Protein AF-A0A6P0YNG4-F1 (afdb_monomer_lite)

Structure (mmCIF, N/CA/C/O backbone):
data_AF-A0A6P0YNG4-F1
#
_entry.id   AF-A0A6P0YNG4-F1
#
loop_
_atom_site.group_PDB
_atom_site.id
_atom_site.type_symbol
_atom_site.label_atom_id
_atom_site.label_alt_id
_atom_site.label_comp_id
_atom_site.label_asym_id
_atom_site.label_entity_id
_atom_site.label_seq_id
_atom_site.pdbx_PDB_ins_code
_atom_site.Cartn_x
_atom_site.Cartn_y
_atom_site.Cartn_z
_atom_site.occupancy
_atom_site.B_iso_or_equiv
_atom_site.auth_seq_id
_atom_site.auth_comp_id
_atom_site.auth_asym_id
_atom_site.auth_atom_id
_atom_site.pdbx_PDB_model_num
ATOM 1 N N . MET A 1 1 ? 4.344 13.068 -18.968 1.00 61.72 1 MET A N 1
ATOM 2 C CA . MET A 1 1 ? 5.158 12.543 -17.859 1.00 61.72 1 MET A CA 1
ATOM 3 C C . MET A 1 1 ? 4.229 11.834 -16.892 1.00 61.72 1 MET A C 1
ATOM 5 O O . MET A 1 1 ? 3.280 12.461 -16.427 1.00 61.72 1 MET A O 1
ATOM 9 N N . ASN A 1 2 ? 4.419 10.535 -16.676 1.00 89.81 2 ASN A N 1
ATOM 10 C CA . ASN A 1 2 ? 3.610 9.762 -15.731 1.00 89.81 2 ASN A CA 1
ATOM 11 C C . ASN A 1 2 ? 4.090 9.987 -14.276 1.00 89.81 2 ASN A C 1
ATOM 13 O O . ASN A 1 2 ? 5.117 10.626 -14.043 1.00 89.81 2 ASN A O 1
ATOM 17 N N . TYR A 1 3 ? 3.338 9.497 -13.284 1.00 93.81 3 TYR A N 1
ATOM 18 C CA . TYR A 1 3 ? 3.680 9.674 -11.864 1.00 93.81 3 TYR A CA 1
ATOM 19 C C . TYR A 1 3 ? 5.103 9.185 -11.528 1.00 93.81 3 TYR A C 1
ATOM 21 O O . TYR A 1 3 ? 5.861 9.910 -10.890 1.00 93.81 3 TYR A O 1
ATOM 29 N N . ARG A 1 4 ? 5.492 7.996 -12.003 1.00 93.75 4 ARG A N 1
ATOM 30 C CA . ARG A 1 4 ? 6.795 7.372 -11.709 1.00 93.75 4 ARG A CA 1
ATOM 31 C C . ARG A 1 4 ? 7.949 8.103 -12.399 1.00 93.75 4 ARG A C 1
ATOM 33 O O . ARG A 1 4 ? 8.972 8.341 -11.767 1.00 93.75 4 ARG A O 1
ATOM 40 N N . GLU A 1 5 ? 7.759 8.533 -13.645 1.00 95.81 5 GLU A N 1
ATOM 41 C CA . GLU A 1 5 ? 8.702 9.388 -14.383 1.00 95.81 5 GLU A CA 1
ATOM 42 C C . GLU A 1 5 ? 8.953 10.708 -13.652 1.00 95.81 5 GLU A C 1
ATOM 44 O O . GLU A 1 5 ? 10.097 11.146 -13.532 1.00 95.81 5 GLU A O 1
ATOM 49 N N . LYS A 1 6 ? 7.892 11.339 -13.130 1.00 96.94 6 LYS A N 1
ATOM 50 C CA . LYS A 1 6 ? 8.006 12.592 -12.376 1.00 96.94 6 LYS A CA 1
ATOM 51 C C . LYS A 1 6 ? 8.827 12.397 -11.101 1.00 96.94 6 LYS A C 1
ATOM 53 O O . LYS A 1 6 ? 9.700 13.213 -10.826 1.00 96.94 6 LYS A O 1
ATOM 58 N N . ILE A 1 7 ? 8.574 11.322 -10.353 1.00 96.25 7 ILE A N 1
ATOM 59 C CA . ILE A 1 7 ? 9.344 10.991 -9.146 1.00 96.25 7 ILE A CA 1
ATOM 60 C C . ILE A 1 7 ? 10.812 10.714 -9.495 1.00 96.25 7 ILE A C 1
ATOM 62 O O . ILE A 1 7 ? 11.694 11.268 -8.847 1.00 96.25 7 ILE A O 1
ATOM 66 N N . ALA A 1 8 ? 11.087 9.922 -10.537 1.00 96.94 8 ALA A N 1
ATOM 67 C CA . ALA A 1 8 ? 12.456 9.647 -10.979 1.00 96.94 8 ALA A CA 1
ATOM 68 C C . ALA A 1 8 ? 13.207 10.944 -11.324 1.00 96.94 8 ALA A C 1
ATOM 70 O O . ALA A 1 8 ? 14.304 11.177 -10.822 1.00 96.94 8 ALA A O 1
ATOM 71 N N . SER A 1 9 ? 12.566 11.847 -12.072 1.00 96.56 9 SER A N 1
ATOM 72 C CA . SER A 1 9 ? 13.126 13.162 -12.395 1.00 96.56 9 SER A CA 1
ATOM 73 C C . SER A 1 9 ? 13.377 14.027 -11.154 1.00 96.56 9 SER A C 1
ATOM 75 O O . SER A 1 9 ? 14.436 14.640 -11.052 1.00 96.56 9 SER A O 1
ATOM 77 N N . GLN A 1 10 ? 12.451 14.052 -10.188 1.00 97.50 10 GLN A N 1
ATOM 78 C CA . GLN A 1 10 ? 12.618 14.792 -8.928 1.00 97.50 10 GLN A CA 1
ATOM 79 C C . GLN A 1 10 ? 13.771 14.261 -8.068 1.00 97.50 10 GLN A C 1
ATOM 81 O O . GLN A 1 10 ? 14.390 15.027 -7.335 1.00 97.50 10 GLN A O 1
ATOM 86 N N . LEU A 1 11 ? 14.056 12.962 -8.162 1.00 97.12 11 LEU A N 1
ATOM 87 C CA . LEU A 1 11 ? 15.151 12.299 -7.456 1.00 97.12 11 LEU A CA 1
ATOM 88 C C . LEU A 1 11 ? 16.464 12.284 -8.254 1.00 97.12 11 LEU A C 1
ATOM 90 O O . LEU A 1 11 ? 17.444 11.719 -7.776 1.00 97.12 11 LEU A O 1
ATOM 94 N N . ASN A 1 12 ? 16.498 12.897 -9.445 1.00 97.31 12 ASN A N 1
ATOM 95 C CA . ASN A 1 12 ? 17.635 12.858 -10.368 1.00 97.31 12 ASN A CA 1
ATOM 96 C C . ASN A 1 12 ? 18.085 11.418 -10.704 1.00 97.31 12 ASN A C 1
ATOM 98 O O . ASN A 1 12 ? 19.274 11.102 -10.700 1.00 97.31 12 ASN A O 1
ATOM 102 N N . LEU A 1 13 ? 17.110 10.540 -10.954 1.00 96.88 13 LEU A N 1
ATOM 103 C CA . LEU A 1 13 ? 17.298 9.149 -11.359 1.00 96.88 13 LEU A CA 1
ATOM 104 C C . LEU A 1 13 ? 16.816 8.942 -12.796 1.00 96.88 13 LEU A C 1
ATOM 106 O O . LEU A 1 13 ? 15.804 9.514 -13.210 1.00 96.88 13 LEU A O 1
ATOM 110 N N . ASP A 1 14 ? 17.486 8.048 -13.520 1.00 96.81 14 ASP A N 1
ATOM 111 C CA . ASP A 1 14 ? 16.988 7.569 -14.805 1.00 96.81 14 ASP A CA 1
ATOM 112 C C . ASP A 1 14 ? 15.690 6.786 -14.597 1.00 96.81 14 ASP A C 1
ATOM 114 O O . ASP A 1 14 ? 15.606 5.853 -13.791 1.00 96.81 14 ASP A O 1
ATOM 118 N N . PHE A 1 15 ? 14.651 7.167 -15.334 1.00 96.00 15 PHE A N 1
ATOM 119 C CA . PHE A 1 15 ? 13.383 6.459 -15.284 1.00 96.00 15 PHE A CA 1
ATOM 120 C C . PHE A 1 15 ? 13.470 5.123 -16.031 1.00 96.00 15 PHE A C 1
ATOM 122 O O . PHE A 1 15 ? 13.909 5.061 -17.179 1.00 96.00 15 PHE A O 1
ATOM 129 N N . SER A 1 16 ? 12.973 4.054 -15.405 1.00 94.62 16 SER A N 1
ATOM 130 C CA . SER A 1 16 ? 12.735 2.778 -16.073 1.00 94.62 16 SER A CA 1
ATOM 131 C C . SER A 1 16 ? 11.627 1.984 -15.389 1.00 94.62 16 SER A C 1
ATOM 133 O O . SER A 1 16 ? 11.628 1.797 -14.173 1.00 94.62 16 SER A O 1
ATOM 135 N N . ASP A 1 17 ? 10.731 1.436 -16.206 1.00 94.31 17 ASP A N 1
ATOM 136 C CA . ASP A 1 17 ? 9.684 0.503 -15.787 1.00 94.31 17 ASP A CA 1
ATOM 137 C C .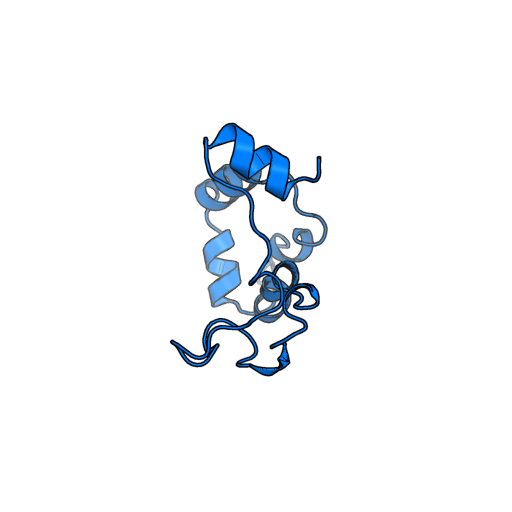 ASP A 1 17 ? 9.936 -0.927 -16.283 1.00 94.31 17 ASP A C 1
ATOM 139 O O . ASP A 1 17 ? 9.049 -1.774 -16.214 1.00 94.31 17 ASP A O 1
ATOM 143 N N . ALA A 1 18 ? 11.160 -1.243 -16.725 1.00 93.00 18 ALA A N 1
ATOM 144 C CA . ALA A 1 18 ? 11.504 -2.547 -17.303 1.00 93.00 18 ALA A CA 1
ATOM 145 C C . ALA A 1 18 ? 11.132 -3.755 -16.410 1.00 93.00 18 ALA A C 1
ATOM 147 O O . ALA A 1 18 ? 10.891 -4.850 -16.915 1.00 93.00 18 ALA A O 1
ATOM 148 N N . GLY A 1 19 ? 11.063 -3.561 -15.088 1.00 90.81 19 GLY A N 1
ATOM 149 C CA . GLY A 1 19 ? 10.678 -4.584 -14.112 1.00 90.81 19 GLY A CA 1
ATOM 150 C C . GLY A 1 19 ? 9.296 -4.410 -13.476 1.00 90.81 19 GLY A C 1
ATOM 151 O O . GLY A 1 19 ? 8.995 -5.141 -12.539 1.00 90.81 19 GLY A O 1
ATOM 152 N N . ILE A 1 20 ? 8.459 -3.465 -13.923 1.00 92.12 20 ILE A N 1
ATOM 153 C CA . ILE A 1 20 ? 7.230 -3.072 -13.203 1.00 92.12 20 ILE A CA 1
ATOM 154 C C . ILE A 1 20 ? 6.236 -4.225 -12.987 1.00 92.12 20 ILE A C 1
ATOM 156 O O . ILE A 1 20 ? 5.536 -4.257 -11.980 1.00 92.12 20 ILE A O 1
ATOM 160 N N . ASN A 1 21 ? 6.198 -5.181 -13.915 1.00 93.88 21 ASN A N 1
ATOM 161 C CA . ASN A 1 21 ? 5.291 -6.327 -13.882 1.00 93.88 21 ASN A CA 1
ATOM 162 C C . ASN A 1 21 ? 5.922 -7.604 -13.316 1.00 93.88 21 ASN A C 1
ATOM 164 O O . ASN A 1 21 ? 5.244 -8.626 -13.253 1.00 93.88 21 ASN A O 1
ATOM 168 N N . GLN A 1 22 ? 7.200 -7.576 -12.940 1.00 91.00 22 GLN A N 1
ATOM 169 C CA . GLN A 1 22 ? 7.938 -8.775 -12.554 1.00 91.00 22 GLN A CA 1
ATOM 170 C C . GLN A 1 22 ? 7.946 -8.961 -11.040 1.00 91.00 22 GLN A C 1
ATOM 172 O O . GLN A 1 22 ? 8.206 -8.023 -10.286 1.00 91.00 22 GLN A O 1
ATOM 177 N N . VAL A 1 23 ? 7.763 -10.204 -10.601 1.00 87.69 23 VAL A N 1
ATOM 178 C CA . VAL A 1 23 ? 8.026 -10.608 -9.218 1.00 87.69 23 VAL A CA 1
ATOM 179 C C . VAL A 1 23 ? 9.368 -11.313 -9.190 1.00 87.69 23 VAL A C 1
ATOM 181 O O . VAL A 1 23 ? 9.537 -12.385 -9.773 1.00 87.69 23 VAL A O 1
ATOM 184 N N . LYS A 1 24 ? 10.348 -10.703 -8.516 1.00 83.44 24 LYS A N 1
ATOM 185 C CA . LYS A 1 24 ? 11.690 -11.281 -8.402 1.00 83.44 24 LYS A CA 1
ATOM 186 C C . LYS A 1 24 ? 11.616 -12.676 -7.775 1.00 83.44 24 LYS A C 1
ATOM 188 O O . LYS A 1 24 ? 10.914 -12.899 -6.794 1.00 83.44 24 LYS A O 1
ATOM 193 N N . ALA A 1 25 ? 12.370 -13.613 -8.349 1.00 80.25 25 ALA A N 1
ATOM 194 C CA . ALA A 1 25 ? 12.473 -14.976 -7.830 1.00 80.25 25 ALA A CA 1
ATOM 195 C C . ALA A 1 25 ? 13.232 -15.020 -6.491 1.00 80.25 25 ALA A C 1
ATOM 197 O O . ALA A 1 25 ? 12.991 -15.890 -5.656 1.00 80.25 25 ALA A O 1
ATOM 198 N N . GLN A 1 26 ? 14.141 -14.067 -6.281 1.00 79.81 26 GLN A N 1
ATOM 199 C CA . GLN A 1 26 ? 14.871 -13.882 -5.034 1.00 79.81 26 GLN A CA 1
ATOM 200 C C . GLN A 1 26 ? 13.889 -13.554 -3.899 1.00 79.81 26 GLN A C 1
ATOM 202 O O . GLN A 1 26 ? 13.078 -12.642 -4.024 1.00 79.81 26 GLN A O 1
ATOM 207 N N . GLY A 1 27 ? 13.948 -14.308 -2.798 1.00 73.31 27 GLY A N 1
ATOM 208 C CA . GLY A 1 27 ? 12.992 -14.186 -1.688 1.00 73.31 27 GLY A CA 1
ATOM 209 C C . GLY A 1 27 ? 11.657 -14.912 -1.914 1.00 73.31 27 GLY A C 1
ATOM 210 O O . GLY A 1 27 ? 10.766 -14.818 -1.076 1.00 73.31 27 GLY A O 1
ATOM 211 N N . GLY A 1 28 ? 11.499 -15.637 -3.030 1.00 70.69 28 GLY A N 1
ATOM 212 C CA . GLY A 1 28 ? 10.364 -16.534 -3.288 1.00 70.69 28 GLY A CA 1
ATOM 213 C C . GLY A 1 28 ? 8.998 -15.858 -3.459 1.00 70.69 28 GLY A C 1
ATOM 214 O O . GLY A 1 28 ? 7.996 -16.555 -3.591 1.00 70.69 28 GLY A O 1
ATOM 215 N N . GLY A 1 29 ? 8.935 -14.523 -3.447 1.00 68.75 29 GLY A N 1
ATOM 216 C CA . GLY A 1 29 ? 7.671 -13.782 -3.405 1.00 68.75 29 GLY A CA 1
ATOM 217 C C . GLY A 1 29 ? 6.921 -13.913 -2.072 1.00 68.75 29 GLY A C 1
ATOM 218 O O . GLY A 1 29 ? 5.726 -13.643 -2.026 1.00 68.75 29 GLY A O 1
ATOM 219 N N . SER A 1 30 ? 7.598 -14.328 -0.992 1.00 61.19 30 SER A N 1
ATOM 220 C CA . SER A 1 30 ? 6.972 -14.667 0.298 1.00 61.19 30 SER A CA 1
ATOM 221 C C . SER A 1 30 ? 6.263 -13.500 0.991 1.00 61.19 30 SER A C 1
ATOM 223 O O . SER A 1 30 ? 5.320 -13.722 1.743 1.00 61.19 30 SER A O 1
ATOM 225 N N . SER A 1 31 ? 6.672 -12.259 0.718 1.00 60.59 31 SER A N 1
ATOM 226 C CA . SER A 1 31 ? 6.005 -11.054 1.232 1.00 60.59 31 SER A CA 1
ATOM 227 C C . SER A 1 31 ? 4.684 -10.733 0.517 1.00 60.59 31 SER A C 1
ATOM 229 O O . SER A 1 31 ? 4.005 -9.778 0.895 1.00 60.59 31 SER A O 1
ATOM 231 N N . PHE A 1 32 ? 4.3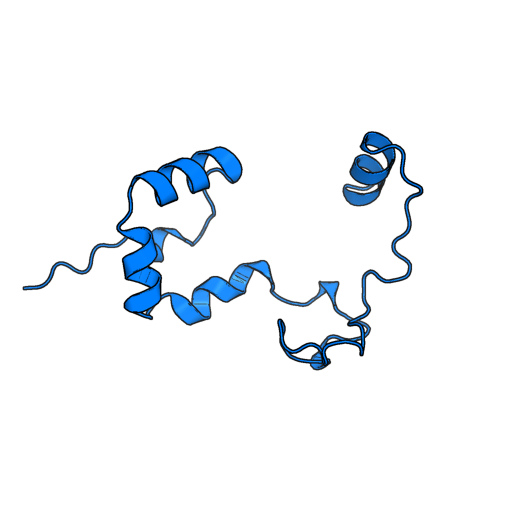37 -11.490 -0.531 1.00 70.62 32 PHE A N 1
ATOM 232 C CA . PHE A 1 32 ? 3.184 -11.294 -1.414 1.00 70.62 32 PHE A CA 1
ATOM 233 C C . PHE A 1 32 ? 2.436 -12.625 -1.644 1.00 70.62 32 PHE A C 1
ATOM 235 O O . PHE A 1 32 ? 2.567 -13.557 -0.858 1.00 70.62 32 PHE A O 1
ATOM 242 N N . GLU A 1 33 ? 1.653 -12.746 -2.721 1.00 78.25 33 GLU A N 1
ATOM 243 C CA . GLU A 1 33 ? 1.003 -14.005 -3.139 1.00 78.25 33 GLU A CA 1
ATOM 244 C C . GLU A 1 33 ? 1.986 -14.938 -3.888 1.00 78.25 33 GLU A C 1
ATOM 246 O O . GLU A 1 33 ? 1.695 -15.490 -4.951 1.00 78.25 33 GLU A O 1
ATOM 251 N N . GLY A 1 34 ? 3.218 -15.067 -3.384 1.00 82.94 34 GLY A N 1
ATOM 252 C CA . GLY A 1 34 ? 4.283 -15.800 -4.067 1.00 82.94 34 GLY A CA 1
ATOM 253 C C . GLY A 1 34 ? 4.619 -15.187 -5.431 1.00 82.94 34 GLY A C 1
ATOM 254 O O . GLY A 1 34 ? 4.847 -13.983 -5.551 1.00 82.94 34 GLY A O 1
ATOM 255 N N . ARG A 1 35 ? 4.663 -16.023 -6.477 1.00 85.44 35 ARG A N 1
ATOM 256 C CA . ARG A 1 35 ? 4.935 -15.611 -7.870 1.00 85.44 35 ARG A CA 1
ATOM 257 C C . ARG A 1 35 ? 3.705 -15.668 -8.779 1.00 85.44 35 ARG A C 1
ATOM 259 O O . ARG A 1 35 ? 3.857 -15.579 -9.992 1.00 85.44 35 ARG A O 1
ATOM 266 N N . GLU A 1 36 ? 2.498 -15.789 -8.221 1.00 89.31 36 GLU A N 1
ATOM 267 C CA . GLU A 1 36 ? 1.255 -15.880 -9.008 1.00 89.31 36 GLU A CA 1
ATOM 268 C C . GLU A 1 36 ? 1.078 -14.691 -9.967 1.00 89.31 36 GLU A C 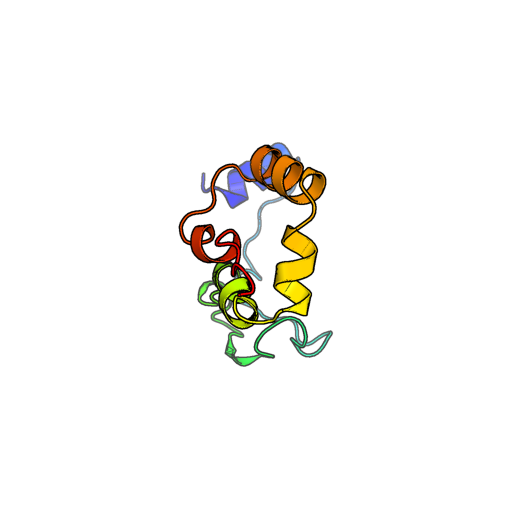1
ATOM 270 O O . GLU A 1 36 ? 0.571 -14.842 -11.080 1.00 89.31 36 GLU A O 1
ATOM 275 N N . PHE A 1 37 ? 1.534 -13.509 -9.551 1.00 90.12 37 PHE A N 1
ATOM 276 C CA . PHE A 1 37 ? 1.444 -12.276 -10.328 1.00 90.12 37 PHE A CA 1
ATOM 277 C C . PHE A 1 37 ? 2.720 -11.923 -11.101 1.00 90.12 37 PHE A C 1
ATOM 279 O O . PHE A 1 37 ? 2.859 -10.790 -11.559 1.00 90.12 37 PHE A O 1
ATOM 286 N N . ASP A 1 38 ? 3.655 -12.855 -11.287 1.00 91.50 38 ASP A N 1
ATOM 287 C CA . ASP A 1 38 ? 4.804 -12.602 -12.158 1.00 91.50 38 ASP A CA 1
ATOM 288 C C . ASP A 1 38 ? 4.353 -12.358 -13.610 1.00 91.50 38 ASP A C 1
ATOM 290 O O . ASP A 1 38 ? 3.500 -13.064 -14.146 1.00 91.50 38 ASP A O 1
ATOM 294 N N . GLY A 1 39 ? 4.869 -11.296 -14.230 1.00 92.88 39 GLY A N 1
ATOM 295 C CA . GLY A 1 39 ? 4.395 -10.780 -15.519 1.00 92.88 39 GLY A CA 1
ATOM 296 C C . GLY A 1 39 ? 3.121 -9.923 -15.446 1.00 92.88 39 GLY A C 1
ATOM 297 O O . GLY A 1 39 ? 2.751 -9.307 -16.445 1.00 92.88 39 GLY A O 1
ATOM 298 N N . LYS A 1 40 ? 2.477 -9.820 -14.278 1.00 93.62 40 LYS A N 1
ATOM 299 C CA . LYS A 1 40 ? 1.251 -9.036 -14.044 1.00 93.62 40 LYS A CA 1
ATOM 300 C C . LYS A 1 40 ? 1.240 -8.343 -12.673 1.00 93.62 40 LYS A C 1
ATOM 302 O O . LYS A 1 40 ? 0.174 -8.128 -12.100 1.00 93.62 40 LYS A O 1
ATOM 307 N N . ALA A 1 41 ? 2.410 -7.978 -12.138 1.00 90.50 41 ALA A N 1
ATOM 308 C CA . ALA A 1 41 ? 2.536 -7.506 -10.754 1.00 90.50 41 ALA A CA 1
ATOM 309 C C . ALA A 1 41 ? 1.704 -6.251 -10.440 1.00 90.50 41 ALA A C 1
ATOM 311 O O . ALA A 1 41 ? 1.216 -6.107 -9.323 1.00 90.50 41 ALA A O 1
ATOM 312 N N . VAL A 1 42 ? 1.456 -5.380 -11.424 1.00 91.06 42 VAL A N 1
ATOM 313 C CA . VAL A 1 42 ? 0.590 -4.195 -11.251 1.00 91.06 42 VAL A CA 1
ATOM 314 C C . VAL A 1 42 ? -0.876 -4.535 -10.964 1.00 91.06 42 VAL A C 1
ATOM 316 O O . VAL A 1 42 ? -1.623 -3.666 -10.529 1.00 91.06 42 VAL A O 1
ATOM 319 N N . GLN A 1 43 ? -1.300 -5.779 -11.210 1.00 93.06 43 GLN A N 1
ATOM 320 C CA . GLN A 1 43 ? -2.649 -6.260 -10.902 1.00 93.06 43 GLN A CA 1
ATOM 321 C C . GLN A 1 43 ? -2.783 -6.753 -9.451 1.00 93.06 43 GLN A C 1
ATOM 323 O O . GLN A 1 43 ? -3.901 -7.025 -9.012 1.00 93.06 43 GLN A O 1
ATOM 328 N N . MET A 1 44 ? -1.678 -6.871 -8.700 1.00 90.75 44 MET A N 1
ATOM 329 C CA . MET A 1 44 ? -1.730 -7.243 -7.286 1.00 90.75 44 MET A CA 1
ATOM 330 C C . MET A 1 44 ? -2.466 -6.176 -6.477 1.00 90.75 44 MET A C 1
ATOM 332 O O . MET A 1 44 ? -2.138 -4.988 -6.531 1.00 90.75 44 MET A O 1
ATOM 336 N N . LYS A 1 45 ? -3.391 -6.604 -5.619 1.00 90.12 45 LYS A N 1
ATOM 337 C CA . LYS A 1 45 ? -4.141 -5.706 -4.732 1.00 90.12 45 LYS A CA 1
ATOM 338 C C . LYS A 1 45 ? -3.359 -5.385 -3.458 1.00 90.12 45 LYS A C 1
ATOM 340 O O . LYS A 1 45 ? -3.821 -5.608 -2.342 1.00 90.12 45 LYS A O 1
ATOM 345 N N . VAL A 1 46 ? -2.147 -4.852 -3.614 1.00 87.12 46 VAL A N 1
ATOM 346 C CA . VAL A 1 46 ? -1.222 -4.617 -2.490 1.00 87.12 46 VAL A CA 1
ATOM 347 C C . VAL A 1 46 ? -1.778 -3.646 -1.442 1.00 87.12 46 VAL A C 1
ATOM 349 O O . VAL A 1 46 ? -1.452 -3.779 -0.266 1.00 87.12 46 VAL A O 1
ATOM 352 N N . LEU A 1 47 ? -2.652 -2.721 -1.854 1.00 88.06 47 LEU A N 1
ATOM 353 C CA . LEU A 1 47 ? -3.300 -1.740 -0.976 1.00 88.06 47 LEU A CA 1
ATOM 354 C C . LEU A 1 47 ? -4.506 -2.302 -0.207 1.00 88.06 47 LEU A C 1
ATOM 356 O O . LEU A 1 47 ? -4.948 -1.681 0.751 1.00 88.06 47 LEU A O 1
ATOM 360 N N . ASP A 1 48 ? -5.020 -3.474 -0.584 1.00 90.50 48 ASP A N 1
ATOM 361 C CA . ASP A 1 48 ? -6.190 -4.095 0.049 1.00 90.50 48 ASP A CA 1
ATOM 362 C C . ASP A 1 48 ? -5.818 -5.119 1.132 1.00 90.50 48 ASP A C 1
ATOM 364 O O . ASP A 1 48 ? -6.697 -5.670 1.790 1.00 90.50 48 ASP A O 1
ATOM 368 N N . ARG A 1 49 ? -4.525 -5.397 1.343 1.00 88.56 49 ARG A N 1
ATOM 369 C CA . ARG A 1 49 ? -4.068 -6.490 2.224 1.00 88.56 49 ARG A CA 1
ATOM 370 C C . ARG A 1 49 ? -4.458 -6.329 3.685 1.00 88.56 49 ARG A C 1
ATOM 372 O O . ARG A 1 49 ? -4.627 -7.330 4.374 1.00 88.56 49 ARG A O 1
ATOM 379 N N . TRP A 1 50 ? -4.635 -5.094 4.145 1.00 90.12 50 TRP A N 1
ATOM 380 C CA . TRP A 1 50 ? -5.118 -4.812 5.495 1.00 90.12 50 TRP A CA 1
ATOM 381 C C . TRP A 1 50 ? -6.480 -5.472 5.768 1.00 90.12 50 TRP A C 1
ATOM 383 O O . TRP A 1 50 ? -6.750 -5.837 6.906 1.00 90.12 50 TRP A O 1
ATOM 393 N N . LYS A 1 51 ? -7.306 -5.706 4.733 1.00 92.06 51 LYS A N 1
ATOM 394 C CA . LYS A 1 51 ? -8.633 -6.333 4.863 1.00 92.06 51 LYS A CA 1
ATOM 395 C C . LYS A 1 51 ? -8.565 -7.738 5.453 1.00 92.06 51 LYS A C 1
ATOM 397 O O . LYS A 1 51 ? -9.462 -8.123 6.188 1.00 92.06 51 LYS A O 1
ATOM 402 N N . VAL A 1 52 ? -7.487 -8.480 5.185 1.00 90.94 52 VAL A N 1
ATOM 403 C CA . VAL A 1 52 ? -7.265 -9.824 5.754 1.00 90.94 52 VAL A CA 1
ATOM 404 C C . VAL A 1 52 ? -7.102 -9.771 7.277 1.00 90.94 52 VAL A C 1
ATOM 406 O O . VAL A 1 52 ? -7.413 -10.734 7.967 1.00 90.94 52 VAL A O 1
ATOM 409 N N . PHE A 1 53 ? -6.642 -8.637 7.804 1.00 90.62 53 PHE A N 1
ATOM 410 C CA . PHE A 1 53 ? -6.402 -8.426 9.229 1.00 90.62 53 PHE A CA 1
ATOM 411 C C . PHE A 1 53 ? -7.497 -7.602 9.906 1.00 90.62 53 PHE A C 1
ATOM 413 O O . PHE A 1 53 ? -7.408 -7.367 11.106 1.00 90.62 53 PHE A O 1
ATOM 420 N N . ALA A 1 54 ? -8.520 -7.160 9.169 1.00 90.94 54 ALA A N 1
ATOM 421 C CA . ALA A 1 54 ? -9.531 -6.236 9.681 1.00 90.94 54 ALA A CA 1
ATOM 422 C C . ALA A 1 54 ? -10.322 -6.791 10.876 1.00 90.94 54 ALA A C 1
ATOM 424 O O . ALA A 1 54 ? -10.861 -6.017 11.658 1.00 90.94 54 ALA A O 1
ATOM 425 N N . GLU A 1 55 ? -10.350 -8.114 11.033 1.00 90.19 55 GLU A N 1
ATOM 426 C CA . GLU A 1 55 ? -10.997 -8.811 12.147 1.00 90.19 55 GLU A CA 1
ATOM 427 C C . GLU A 1 55 ? -9.988 -9.435 13.131 1.00 90.19 55 GLU A C 1
ATOM 429 O O . GLU A 1 55 ? -10.395 -10.060 14.107 1.00 90.19 55 GLU A O 1
ATOM 434 N N . ASP A 1 56 ? -8.672 -9.289 12.912 1.00 92.69 56 ASP A N 1
ATOM 435 C CA . ASP A 1 56 ? -7.649 -9.835 13.815 1.00 92.69 56 ASP A CA 1
ATOM 436 C C . ASP A 1 56 ? -7.495 -8.928 15.051 1.00 92.69 56 ASP A C 1
ATOM 438 O O . ASP A 1 56 ? -6.989 -7.804 14.928 1.00 92.69 56 ASP A O 1
ATOM 442 N N . PRO A 1 57 ? -7.830 -9.398 16.270 1.00 91.06 57 PRO A N 1
ATOM 443 C CA . PRO A 1 57 ? -7.763 -8.567 17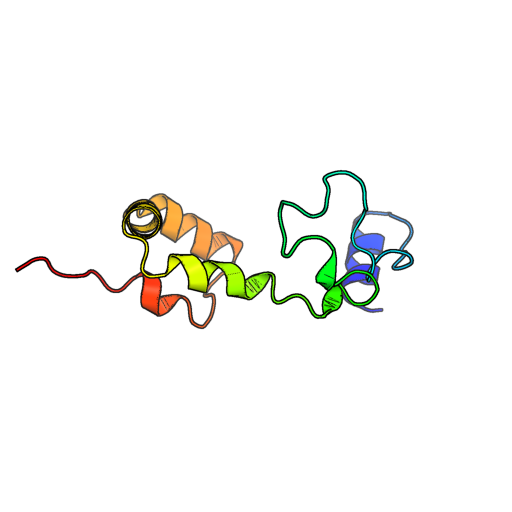.472 1.00 91.06 57 PRO A CA 1
ATOM 444 C C . PRO A 1 57 ? -6.353 -8.049 17.776 1.00 91.06 57 PRO A C 1
ATOM 446 O O . PRO A 1 57 ? -6.193 -6.986 18.372 1.00 91.06 57 PRO A O 1
ATOM 449 N N . ARG A 1 58 ? -5.306 -8.780 17.370 1.00 91.88 58 ARG A N 1
ATOM 450 C CA . ARG A 1 58 ? -3.911 -8.367 17.580 1.00 91.88 58 ARG A CA 1
ATOM 451 C C . ARG A 1 58 ? -3.552 -7.196 16.680 1.00 91.88 58 ARG A C 1
ATOM 453 O O . ARG A 1 58 ? -2.797 -6.330 17.107 1.00 91.88 58 ARG A O 1
ATOM 460 N N . TYR A 1 59 ? -4.082 -7.183 15.458 1.00 91.19 59 TYR A N 1
ATOM 461 C CA . TYR A 1 59 ? -3.899 -6.085 14.518 1.00 91.19 59 TYR A CA 1
ATOM 462 C C . TYR A 1 59 ? -4.681 -4.851 14.969 1.00 91.19 59 TYR A C 1
ATOM 464 O O . TYR A 1 59 ? -4.099 -3.775 15.073 1.00 91.19 59 TYR A O 1
ATOM 472 N N . LEU A 1 60 ? -5.956 -5.023 15.332 1.00 91.00 60 LEU A N 1
ATOM 473 C CA . LEU A 1 60 ? -6.804 -3.934 15.826 1.00 91.00 60 LEU A CA 1
ATOM 474 C C . LEU A 1 60 ? -6.227 -3.278 17.085 1.00 91.00 60 LEU A C 1
ATOM 476 O O . LEU A 1 60 ? -6.193 -2.056 17.178 1.00 91.00 60 LEU A O 1
ATOM 480 N N . LYS A 1 61 ? -5.647 -4.064 17.998 1.00 91.31 61 LYS A N 1
ATOM 481 C CA . LYS A 1 61 ? -4.974 -3.540 19.195 1.00 91.31 61 LYS A CA 1
ATOM 482 C C . LYS A 1 61 ? -3.805 -2.593 18.886 1.00 91.31 61 LYS A C 1
ATOM 484 O O . LYS A 1 61 ? -3.494 -1.728 19.697 1.00 91.31 61 LYS A O 1
ATOM 489 N N . LEU A 1 62 ? -3.139 -2.728 17.734 1.00 89.69 62 LEU A N 1
ATOM 490 C CA . LEU A 1 62 ? -2.090 -1.779 17.325 1.00 89.69 62 LEU A CA 1
ATOM 491 C C . LEU A 1 62 ? -2.670 -0.397 16.991 1.00 89.69 62 LEU A C 1
ATOM 493 O O . LEU A 1 62 ? -1.963 0.604 17.096 1.00 89.69 62 LEU A O 1
ATOM 497 N N . LEU A 1 63 ? -3.943 -0.352 16.590 1.00 90.00 63 LEU A N 1
ATOM 498 C CA . LEU A 1 63 ? -4.669 0.860 16.223 1.00 90.00 63 LEU A CA 1
ATOM 499 C C . LEU A 1 63 ? -5.298 1.566 17.432 1.00 90.00 63 LEU A C 1
ATOM 501 O O . LEU A 1 63 ? -5.679 2.723 17.307 1.00 90.00 63 LEU A O 1
ATOM 505 N N . ASP A 1 64 ? -5.323 0.935 18.612 1.00 88.38 64 ASP A N 1
ATOM 506 C CA . ASP A 1 64 ? -5.722 1.577 19.878 1.00 88.38 64 ASP A CA 1
ATOM 507 C C . ASP A 1 64 ? -4.700 2.620 20.380 1.00 88.38 64 ASP A C 1
ATOM 509 O O . ASP A 1 64 ? -4.890 3.240 21.427 1.00 88.38 64 ASP A O 1
ATOM 513 N N . ASN A 1 65 ? -3.600 2.822 19.652 1.00 90.94 65 ASN A N 1
ATOM 514 C CA . ASN A 1 65 ? -2.611 3.851 19.937 1.00 90.94 65 ASN A CA 1
ATOM 515 C C . ASN A 1 65 ? -2.927 5.139 19.154 1.00 90.94 65 ASN A C 1
ATOM 517 O O . ASN A 1 65 ? -2.760 5.200 17.934 1.00 90.94 65 ASN A O 1
ATOM 521 N N . GLU A 1 66 ? -3.332 6.192 19.869 1.00 91.00 66 GLU A N 1
ATOM 522 C CA . GLU A 1 66 ? -3.676 7.493 19.279 1.00 91.00 66 GLU A CA 1
ATOM 523 C C . GLU A 1 66 ? -2.524 8.123 18.481 1.00 91.00 66 GLU A C 1
ATOM 525 O O . GLU A 1 66 ? -2.766 8.703 17.424 1.00 91.00 66 GLU A O 1
ATOM 530 N N . GLU A 1 67 ? -1.274 7.955 18.923 1.00 94.69 67 GLU A N 1
ATOM 531 C CA . GLU A 1 67 ? -0.094 8.482 18.228 1.00 94.69 67 GLU A CA 1
ATOM 532 C C . GLU A 1 67 ? 0.086 7.808 16.857 1.00 94.69 67 GLU A C 1
ATOM 534 O O . GLU A 1 67 ? 0.358 8.469 15.852 1.00 94.69 67 GLU A O 1
ATOM 539 N N . VAL A 1 68 ? -0.143 6.492 16.785 1.00 91.69 68 VAL A N 1
ATOM 540 C CA . VAL A 1 68 ? -0.100 5.737 15.521 1.00 91.69 68 VAL A CA 1
ATOM 541 C C . VAL A 1 68 ? -1.168 6.248 14.553 1.00 91.69 68 VAL A C 1
ATOM 543 O O . VAL A 1 68 ? -0.879 6.474 13.373 1.00 91.69 68 VAL A O 1
ATOM 546 N N . LEU A 1 69 ? -2.392 6.473 15.042 1.00 90.69 69 LEU A N 1
ATOM 547 C CA . LEU A 1 69 ? -3.489 6.996 14.226 1.00 90.69 69 LEU A CA 1
ATOM 548 C C . LEU A 1 69 ? -3.219 8.428 13.745 1.00 90.69 69 LEU A C 1
ATOM 550 O O . LEU A 1 69 ? -3.472 8.742 12.577 1.00 90.69 69 LEU A O 1
ATOM 554 N N . GLU A 1 70 ? -2.671 9.285 14.609 1.00 93.31 70 GLU A N 1
ATOM 555 C CA . GLU A 1 70 ? -2.306 10.655 14.254 1.00 93.31 70 GLU A CA 1
ATOM 556 C C . GLU A 1 70 ? -1.252 10.674 13.141 1.00 93.31 70 GLU A C 1
ATOM 558 O O . GLU A 1 70 ? -1.454 11.323 12.107 1.00 93.31 70 GLU A O 1
ATOM 563 N N . TYR A 1 71 ? -0.148 9.937 13.303 1.00 95.31 71 TYR A N 1
ATOM 564 C CA . TYR A 1 71 ? 0.906 9.890 12.289 1.00 95.31 71 TYR A CA 1
ATOM 565 C C . TYR A 1 71 ? 0.413 9.302 10.973 1.00 95.31 71 TYR A C 1
ATOM 567 O O . TYR A 1 71 ? 0.731 9.843 9.911 1.00 95.31 71 TYR A O 1
ATOM 575 N N . SER A 1 72 ? -0.412 8.253 11.022 1.00 92.38 72 SER A N 1
ATOM 576 C CA . SER A 1 72 ? -1.036 7.696 9.821 1.00 92.38 72 SER A CA 1
ATOM 577 C C . SER A 1 72 ? -1.833 8.766 9.070 1.00 92.38 72 SER A C 1
ATOM 579 O O . SER A 1 72 ? -1.630 8.962 7.871 1.00 92.38 72 SER A O 1
ATOM 581 N N . LYS A 1 73 ? -2.676 9.531 9.777 1.00 92.69 73 LYS A N 1
ATOM 582 C CA . LYS A 1 73 ? -3.471 10.615 9.181 1.00 92.69 73 LYS A CA 1
ATOM 583 C C . LYS A 1 73 ? -2.602 11.748 8.633 1.00 92.69 73 LYS A C 1
ATOM 585 O O . LYS A 1 73 ? -2.948 12.338 7.615 1.00 92.69 73 LYS A O 1
ATOM 590 N N . ARG A 1 74 ? -1.476 12.064 9.273 1.00 96.44 74 ARG A N 1
ATOM 591 C CA . ARG A 1 74 ? -0.554 13.115 8.809 1.00 96.44 74 ARG A CA 1
ATOM 592 C C . ARG A 1 74 ? 0.210 12.721 7.548 1.00 96.44 74 ARG A C 1
ATOM 594 O O . ARG A 1 74 ? 0.409 13.569 6.684 1.00 96.44 74 ARG A O 1
ATOM 601 N N . ILE A 1 75 ? 0.644 11.465 7.451 1.00 95.25 75 ILE A N 1
ATOM 602 C CA . ILE A 1 75 ? 1.452 10.970 6.327 1.00 95.25 75 ILE A CA 1
ATOM 603 C C . ILE A 1 75 ? 0.566 10.645 5.123 1.00 95.25 75 ILE A C 1
ATOM 605 O O . ILE A 1 75 ? 0.890 11.024 4.000 1.00 95.25 75 ILE A O 1
ATOM 609 N N . PHE A 1 76 ? -0.545 9.943 5.355 1.00 92.44 76 PHE A N 1
ATOM 610 C CA . PHE A 1 76 ? -1.374 9.380 4.287 1.00 92.44 76 PHE A CA 1
ATOM 611 C C . PHE A 1 76 ? -2.711 10.100 4.102 1.00 92.44 76 PHE A C 1
ATOM 613 O O . PHE A 1 76 ? -3.385 9.886 3.097 1.00 92.44 76 PHE A O 1
ATOM 620 N N . GLY A 1 77 ? -3.106 10.961 5.041 1.00 94.06 77 GLY A N 1
ATOM 621 C CA . GLY A 1 77 ? -4.441 11.543 5.053 1.00 94.06 77 GLY A CA 1
ATOM 622 C C . GLY A 1 77 ? -5.503 10.526 5.465 1.00 94.06 77 GLY A C 1
ATOM 623 O O . GLY A 1 77 ? -5.258 9.588 6.223 1.00 94.06 77 GLY A O 1
ATOM 624 N N . HIS A 1 78 ? -6.718 10.744 4.974 1.00 91.88 78 HIS A N 1
ATOM 625 C CA . HIS A 1 78 ? -7.808 9.789 5.106 1.00 91.88 78 HIS A CA 1
ATOM 626 C C . HIS A 1 78 ? -7.683 8.705 4.028 1.00 91.88 78 HIS A C 1
ATOM 628 O O . HIS A 1 78 ? -7.596 9.032 2.843 1.00 91.88 78 HIS A O 1
ATOM 634 N N . ILE A 1 79 ? -7.693 7.435 4.437 1.00 90.62 79 ILE A N 1
ATOM 635 C CA . ILE A 1 79 ? -7.651 6.285 3.530 1.00 90.62 79 ILE A CA 1
ATOM 636 C C . ILE A 1 79 ? -9.070 5.705 3.441 1.00 90.62 79 ILE A C 1
ATOM 638 O O . ILE A 1 79 ? -9.555 5.167 4.433 1.00 90.62 79 ILE A O 1
ATOM 642 N N . PRO A 1 80 ? -9.748 5.798 2.284 1.00 90.00 80 PRO A N 1
ATOM 643 C CA . PRO A 1 80 ? -11.117 5.313 2.160 1.00 90.00 80 PRO A CA 1
ATOM 644 C C . PRO A 1 80 ? -11.238 3.815 2.446 1.00 90.00 80 PRO A C 1
ATOM 646 O O . PRO A 1 80 ? -10.454 3.007 1.939 1.00 90.00 80 PRO A O 1
ATOM 649 N N . GLY A 1 81 ? -12.260 3.440 3.210 1.00 89.69 81 GLY A N 1
ATOM 650 C CA . GLY A 1 81 ? -12.576 2.054 3.540 1.00 89.69 81 GLY A CA 1
ATOM 651 C C . GLY A 1 81 ? -11.907 1.545 4.816 1.00 89.69 81 GLY A C 1
ATOM 652 O O . GLY A 1 81 ? -12.284 0.473 5.284 1.00 89.69 81 GLY A O 1
ATOM 653 N N . THR A 1 82 ? -10.952 2.276 5.405 1.00 91.19 82 THR A N 1
ATOM 654 C CA . THR A 1 82 ? -10.310 1.869 6.668 1.00 91.19 82 THR A CA 1
ATOM 655 C C . THR A 1 82 ? -11.115 2.252 7.904 1.00 91.19 82 THR A C 1
ATOM 657 O O . THR A 1 82 ? -10.713 1.918 9.013 1.00 91.19 82 THR A O 1
ATOM 660 N N . GLU A 1 83 ? -12.268 2.906 7.751 1.00 89.88 83 GLU A N 1
ATOM 661 C CA . GLU A 1 83 ? -13.130 3.330 8.859 1.00 89.88 83 GLU A CA 1
ATOM 662 C C . GLU A 1 83 ? -13.603 2.139 9.692 1.00 89.88 83 GLU A C 1
ATOM 664 O O . GLU A 1 83 ? -13.736 2.252 10.910 1.00 89.88 83 GLU A O 1
ATOM 669 N N . VAL A 1 84 ? -13.762 0.980 9.043 1.00 89.00 84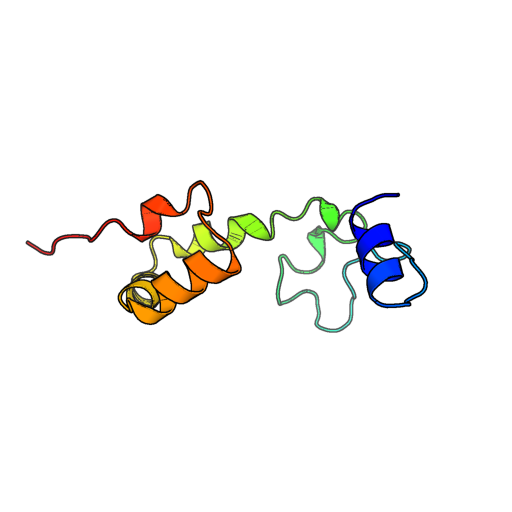 VAL A N 1
ATOM 670 C CA . VAL A 1 84 ? -14.107 -0.292 9.691 1.00 89.00 84 VAL A CA 1
ATOM 671 C C . VAL A 1 84 ? -13.124 -0.664 10.804 1.00 89.00 84 VAL A C 1
ATOM 673 O O . VAL A 1 84 ? -13.537 -1.263 11.793 1.00 89.00 84 VAL A O 1
ATOM 676 N N . LEU A 1 85 ? -11.855 -0.251 10.687 1.00 88.62 85 LEU A N 1
ATOM 677 C CA . LEU A 1 85 ? -10.784 -0.554 11.640 1.00 88.62 85 LEU A CA 1
ATOM 678 C C . LEU A 1 85 ? -10.837 0.293 12.917 1.00 88.62 85 LEU A C 1
ATOM 680 O O . LEU A 1 85 ? -10.168 -0.036 13.890 1.00 88.62 85 LEU A O 1
ATOM 684 N N . TYR A 1 86 ? -11.593 1.394 12.916 1.00 82.56 86 TYR A N 1
ATOM 685 C CA . TYR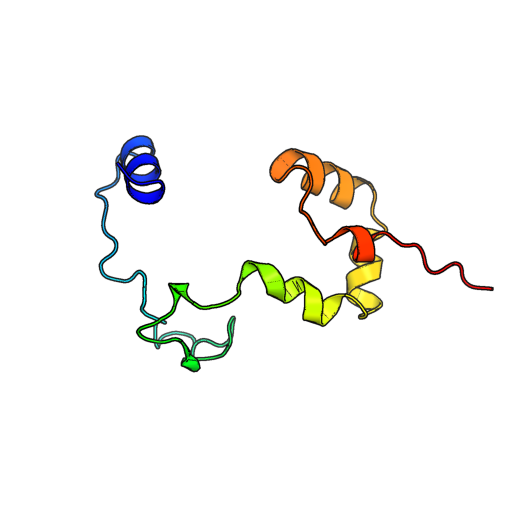 A 1 86 ? -11.671 2.326 14.048 1.00 82.56 86 TYR A CA 1
ATOM 686 C C . TYR A 1 86 ? -12.951 2.150 14.870 1.00 82.56 86 TYR A C 1
ATOM 688 O O . TYR A 1 86 ? -13.172 2.858 15.856 1.00 82.56 86 TYR A O 1
ATOM 696 N N . THR A 1 87 ? -13.812 1.214 14.469 1.00 72.00 87 THR A N 1
ATOM 697 C CA . THR A 1 87 ? -15.043 0.902 15.189 1.00 72.00 87 THR A CA 1
ATOM 698 C C . THR A 1 87 ? -14.678 0.150 16.463 1.00 72.00 87 THR A C 1
ATOM 700 O O . THR A 1 87 ? -14.361 -1.036 16.422 1.00 72.00 87 THR A O 1
ATOM 703 N N . LYS A 1 88 ? -14.688 0.836 17.611 1.00 60.09 88 LYS A N 1
ATOM 704 C CA . LYS A 1 88 ? -14.462 0.184 18.904 1.00 60.09 88 LYS A CA 1
ATOM 705 C C . LYS A 1 88 ? -15.559 -0.855 19.124 1.00 60.09 88 LYS A C 1
ATOM 707 O O . LYS A 1 88 ? -16.722 -0.498 19.299 1.00 60.09 88 LYS A O 1
ATOM 712 N N . SER A 1 89 ? -15.192 -2.133 19.137 1.00 54.25 89 SER A N 1
ATOM 713 C CA . SER A 1 89 ? -16.020 -3.167 19.747 1.00 54.25 89 SER A CA 1
ATOM 714 C C . SER A 1 89 ? -16.125 -2.824 21.229 1.00 54.25 89 SER A C 1
ATOM 716 O O . SER A 1 89 ? -15.164 -3.003 21.975 1.00 54.25 89 SER A O 1
ATOM 718 N N . ASN A 1 90 ? -17.256 -2.249 21.632 1.00 44.00 90 ASN A N 1
ATOM 719 C CA . ASN A 1 90 ? -17.578 -2.036 23.032 1.00 44.00 90 ASN A CA 1
ATOM 720 C C . ASN A 1 90 ? -17.726 -3.433 23.658 1.00 44.00 90 ASN A C 1
ATOM 722 O O . ASN A 1 90 ? -18.629 -4.157 23.235 1.00 44.00 90 ASN A O 1
ATOM 726 N N . PRO A 1 91 ? -16.842 -3.868 24.572 1.00 49.16 91 PRO A N 1
ATOM 727 C CA . PRO A 1 91 ? -17.110 -5.088 25.308 1.00 49.16 91 PRO A CA 1
ATOM 728 C C . PRO A 1 91 ? -18.284 -4.781 26.243 1.00 49.16 91 PRO A C 1
ATOM 730 O O . PRO A 1 91 ? -18.190 -3.859 27.057 1.00 49.16 91 PRO A O 1
ATOM 733 N N . GLU A 1 92 ? -19.398 -5.489 26.060 1.00 38.28 92 GLU A N 1
ATOM 734 C CA . GLU A 1 92 ? -20.419 -5.641 27.106 1.00 38.28 92 GLU A CA 1
ATOM 735 C C . GLU A 1 92 ? -19.851 -6.405 28.309 1.00 38.28 92 GLU A C 1
ATOM 737 O O . GLU A 1 92 ? -19.022 -7.324 28.096 1.00 38.28 92 GLU A O 1
#

pLDDT: mean 86.93, std 12.08, range [38.28, 97.5]

Secondary structure (DSSP, 8-state):
--HHHHHHHHTT-----TTTT---STTTTTTTTTTTTTT-GGGS-GGGGGGGGTT-HHHHHHHT-HHHHHHHHHHH---TTGGGGG------

Foldseek 3Di:
DDPQCVVCVVVVHDDDCPCVQADDPVVQCVVAPGRPRGNNNVPGPPVCVCVVCLPPVVVLVVVVDPVVVVVCCVPPNDDPPCVSSVPDPDDD

Radius of gyration: 17.77 Å; chains: 1; bounding box: 38×31×45 Å

Sequence (92 aa):
MNYREKIASQLNLDFSDAGINQVKAQGGGSSFEGREFDGKAVQMKVLDRWKVFAEDPRYLKLLDNEEVLEYSKRIFGHIPGTEVLYTKSNPE